Protein AF-A0A2G8RRE8-F1 (afdb_monomer_lite)

pLDDT: mean 79.43, std 11.8, range [41.38, 90.69]

Radius of gyration: 13.75 Å; chains: 1; bounding box: 34×31×34 Å

Foldseek 3Di:
DCVLVVDPDLVVVLVVLLVDQLQCLQVVCQPVDAQVVLLSNLVSLLVQCVVPLQPPSSLVSSLSNLLSQLVRPCSLVRLVVHDPVSLVSSLSSVVSSVVSPDDDDDDPVSVVSSVVSCVSSVHD

Structure (mmCIF, N/CA/C/O backbone):
data_AF-A0A2G8RRE8-F1
#
_entry.id   AF-A0A2G8RRE8-F1
#
loop_
_atom_site.group_PDB
_atom_site.id
_atom_site.type_symbol
_atom_site.label_atom_id
_atom_site.label_alt_id
_atom_site.label_comp_id
_atom_site.label_asym_id
_atom_site.label_entity_id
_atom_site.label_seq_id
_atom_site.pdbx_PDB_ins_code
_atom_site.Cartn_x
_atom_site.Cartn_y
_atom_site.Cartn_z
_atom_site.occupancy
_atom_site.B_iso_or_equiv
_atom_site.auth_seq_id
_atom_site.auth_comp_id
_atom_site.auth_asym_id
_atom_site.auth_atom_id
_atom_site.pdbx_PDB_model_num
ATOM 1 N N . MET A 1 1 ? -12.641 2.216 -12.102 1.00 51.31 1 MET A N 1
ATOM 2 C CA . MET A 1 1 ? -12.882 1.468 -10.850 1.00 51.31 1 MET A CA 1
ATOM 3 C C . MET A 1 1 ? -13.651 2.401 -9.912 1.00 51.31 1 MET A C 1
ATOM 5 O O . MET A 1 1 ? -13.029 3.254 -9.303 1.00 51.31 1 MET A O 1
ATOM 9 N N . ARG A 1 2 ? -14.996 2.355 -9.926 1.00 55.62 2 ARG A N 1
ATOM 10 C CA . ARG A 1 2 ? -15.874 3.363 -9.279 1.00 55.62 2 ARG A CA 1
ATOM 11 C C . ARG A 1 2 ? -15.852 3.319 -7.749 1.00 55.62 2 ARG A C 1
ATOM 13 O O . ARG A 1 2 ? -15.872 4.370 -7.131 1.00 55.62 2 ARG A O 1
ATOM 20 N N . ILE A 1 3 ? -15.688 2.123 -7.184 1.00 60.47 3 ILE A N 1
ATOM 21 C CA . ILE A 1 3 ? -15.748 1.871 -5.737 1.00 60.47 3 ILE A CA 1
ATOM 22 C C . ILE A 1 3 ? -14.772 2.773 -4.956 1.00 60.47 3 ILE A C 1
ATOM 24 O O . ILE A 1 3 ? -15.136 3.301 -3.921 1.00 60.47 3 ILE A O 1
ATOM 28 N N . TRP A 1 4 ? -13.571 3.059 -5.474 1.00 61.66 4 TRP A N 1
ATOM 29 C CA . TRP A 1 4 ? -12.600 3.919 -4.772 1.00 61.66 4 TRP A CA 1
ATOM 30 C C . TRP A 1 4 ? -13.007 5.393 -4.661 1.00 61.66 4 TRP A C 1
ATOM 32 O O . TRP A 1 4 ? -12.584 6.053 -3.717 1.00 61.66 4 TRP A O 1
ATOM 42 N N . ASN A 1 5 ? -13.812 5.904 -5.599 1.00 59.00 5 ASN A N 1
ATOM 43 C CA . ASN A 1 5 ? -14.309 7.284 -5.562 1.00 59.00 5 ASN A CA 1
ATOM 44 C C . ASN A 1 5 ? -15.518 7.441 -4.626 1.00 59.00 5 ASN A C 1
ATOM 46 O O . ASN A 1 5 ? -15.859 8.563 -4.271 1.00 59.00 5 ASN A O 1
ATOM 50 N N . GLU A 1 6 ? -16.167 6.333 -4.257 1.00 64.19 6 GLU A N 1
ATOM 51 C CA . GLU A 1 6 ? -17.344 6.304 -3.380 1.00 64.19 6 GLU A CA 1
ATOM 52 C C . GLU A 1 6 ? -16.960 6.108 -1.902 1.00 64.19 6 GLU A C 1
ATOM 54 O O . GLU A 1 6 ? -17.745 6.425 -1.016 1.00 64.19 6 GLU A O 1
ATOM 59 N N . LEU A 1 7 ? -15.741 5.627 -1.624 1.00 68.25 7 LEU A N 1
ATOM 60 C CA . LEU A 1 7 ? -15.232 5.448 -0.264 1.00 68.25 7 LEU A CA 1
ATOM 61 C C . LEU A 1 7 ? -14.610 6.750 0.242 1.00 68.25 7 LEU A C 1
ATOM 63 O O . LEU A 1 7 ? -13.523 7.152 -0.195 1.00 68.25 7 LEU A O 1
ATOM 67 N N . THR A 1 8 ? -15.303 7.401 1.171 1.00 66.75 8 THR A N 1
ATOM 68 C CA . THR A 1 8 ? -14.937 8.727 1.686 1.00 66.75 8 THR A CA 1
ATOM 69 C C . THR A 1 8 ? -13.887 8.657 2.791 1.00 66.75 8 THR A C 1
ATOM 71 O O . THR A 1 8 ? -13.053 9.556 2.872 1.00 66.75 8 THR A O 1
ATOM 74 N N . THR A 1 9 ? -13.884 7.593 3.604 1.00 76.00 9 THR A N 1
ATOM 75 C CA . THR A 1 9 ? -12.986 7.470 4.764 1.00 76.00 9 THR A CA 1
ATOM 76 C C . THR A 1 9 ? -11.851 6.467 4.545 1.00 76.00 9 THR A C 1
ATOM 78 O O . THR A 1 9 ? -11.983 5.468 3.834 1.00 76.00 9 THR A O 1
ATOM 81 N N . GLU A 1 10 ? -10.705 6.713 5.179 1.00 74.94 10 GLU A N 1
ATOM 82 C CA . GLU A 1 10 ? -9.532 5.834 5.136 1.00 74.94 10 GLU A CA 1
ATOM 83 C C . GLU A 1 10 ? -9.818 4.453 5.749 1.00 74.94 10 GLU A C 1
ATOM 85 O O . GLU A 1 10 ? -9.283 3.450 5.276 1.00 74.94 10 GLU A O 1
ATOM 90 N N . GLY A 1 11 ? -10.695 4.388 6.758 1.00 75.88 11 GLY A N 1
ATOM 91 C CA . GLY A 1 11 ? -11.120 3.141 7.398 1.00 75.88 11 GLY A CA 1
ATOM 92 C C . GLY A 1 11 ? -11.900 2.227 6.453 1.00 75.88 11 GLY A C 1
ATOM 93 O O . GLY A 1 11 ? -11.551 1.058 6.305 1.00 75.88 11 GLY A O 1
ATOM 94 N N . GLU A 1 12 ? -12.883 2.766 5.729 1.00 79.88 12 GLU A N 1
ATOM 95 C CA . GLU A 1 12 ? -13.654 1.983 4.754 1.00 79.88 12 GLU A CA 1
ATOM 96 C C . GLU A 1 12 ? -12.777 1.503 3.588 1.00 79.88 12 GLU A C 1
ATOM 98 O O . GLU A 1 12 ? -12.911 0.372 3.113 1.00 79.88 12 GLU A O 1
ATOM 103 N N . ARG A 1 13 ? -11.821 2.336 3.147 1.00 82.00 13 ARG A N 1
ATOM 104 C CA . ARG A 1 13 ? -10.821 1.934 2.143 1.00 82.00 13 ARG A CA 1
ATOM 105 C C . ARG A 1 13 ? -9.965 0.781 2.649 1.00 82.00 13 ARG A C 1
ATOM 107 O O . ARG A 1 13 ? -9.716 -0.156 1.891 1.00 82.00 13 ARG A O 1
ATOM 114 N N . TRP A 1 14 ? -9.542 0.819 3.911 1.00 84.00 14 TRP A N 1
ATOM 115 C CA . TRP A 1 14 ? -8.819 -0.285 4.537 1.00 84.00 14 TRP A CA 1
ATOM 116 C C . TRP A 1 14 ? -9.659 -1.569 4.605 1.00 84.00 14 TRP A C 1
ATOM 118 O O . TRP A 1 14 ? -9.154 -2.637 4.256 1.00 84.00 14 TRP A O 1
ATOM 128 N N . ASP A 1 15 ? -10.939 -1.484 4.973 1.00 84.19 15 ASP A N 1
ATOM 129 C CA . ASP A 1 15 ? -11.838 -2.644 5.025 1.00 84.19 15 ASP A CA 1
ATOM 130 C C . ASP A 1 15 ? -12.020 -3.323 3.665 1.00 84.19 15 ASP A C 1
ATOM 132 O O . ASP A 1 15 ? -12.093 -4.551 3.586 1.00 84.19 15 ASP A O 1
ATOM 136 N N . VAL A 1 16 ? -12.045 -2.554 2.577 1.00 83.94 16 VAL A N 1
ATOM 137 C CA . VAL A 1 16 ? -12.061 -3.115 1.219 1.00 83.94 16 VAL A CA 1
ATOM 138 C C . VAL A 1 16 ? -10.693 -3.683 0.839 1.00 83.94 16 VAL A C 1
ATOM 140 O O . VAL A 1 16 ? -10.622 -4.771 0.266 1.00 83.94 16 VAL A O 1
ATOM 143 N N . LEU A 1 17 ? -9.598 -2.991 1.174 1.00 83.75 17 LEU A N 1
ATOM 144 C CA . LEU A 1 17 ? -8.239 -3.457 0.884 1.00 83.75 17 LEU A CA 1
ATOM 145 C C . LEU A 1 17 ? -7.955 -4.804 1.554 1.00 83.75 17 LEU A C 1
ATOM 147 O O . LEU A 1 17 ? -7.536 -5.733 0.873 1.00 83.75 17 LEU A O 1
ATOM 151 N N . ARG A 1 18 ? -8.246 -4.971 2.847 1.00 85.38 18 ARG A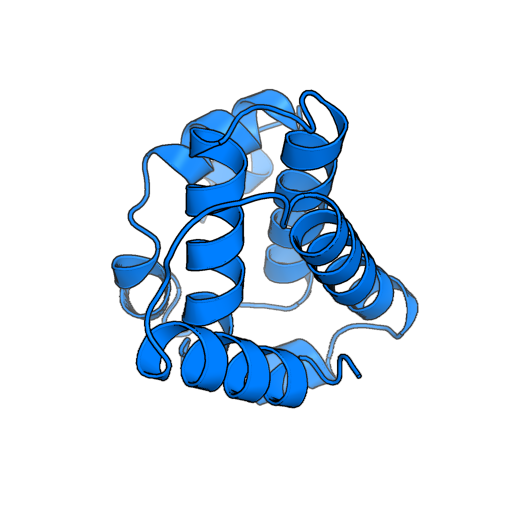 N 1
ATOM 152 C CA . ARG A 1 18 ? -7.945 -6.225 3.562 1.00 85.38 18 ARG A CA 1
ATOM 153 C C . ARG A 1 18 ? -8.691 -7.451 3.019 1.00 85.38 18 ARG A C 1
ATOM 155 O O . ARG A 1 18 ? -8.253 -8.573 3.244 1.00 85.38 18 ARG A O 1
ATOM 162 N N . GLN A 1 19 ? -9.790 -7.254 2.287 1.00 85.69 19 GLN A N 1
ATOM 163 C CA . GLN A 1 19 ? -10.539 -8.337 1.639 1.00 85.69 19 GLN A CA 1
ATOM 164 C C . GLN A 1 19 ? -9.901 -8.816 0.327 1.00 85.69 19 GLN A C 1
ATOM 166 O O . GLN A 1 19 ? -10.233 -9.897 -0.163 1.00 85.69 19 GLN A O 1
ATOM 171 N N . ILE A 1 20 ? -8.997 -8.034 -0.268 1.00 84.88 20 ILE A N 1
ATOM 172 C CA . ILE A 1 20 ? -8.340 -8.372 -1.530 1.00 84.88 20 ILE A CA 1
ATOM 173 C C . ILE A 1 20 ? -6.986 -9.026 -1.213 1.00 84.88 20 ILE A C 1
ATOM 175 O O . ILE A 1 20 ? -6.093 -8.383 -0.666 1.00 84.88 20 ILE A O 1
ATOM 179 N N . PRO A 1 21 ? -6.763 -10.296 -1.598 1.00 84.00 21 PRO A N 1
ATOM 180 C CA . PRO A 1 21 ? -5.459 -10.919 -1.420 1.00 84.00 21 PRO A CA 1
ATOM 181 C C . PRO A 1 21 ? -4.377 -10.146 -2.183 1.00 84.00 21 PRO A C 1
ATOM 183 O O . PRO A 1 21 ? -4.512 -9.919 -3.389 1.00 84.00 21 PRO A O 1
ATOM 186 N N . ALA A 1 22 ? -3.267 -9.812 -1.519 1.00 82.88 22 ALA A N 1
ATOM 187 C CA . ALA A 1 22 ? -2.174 -9.043 -2.125 1.00 82.88 22 ALA A CA 1
ATOM 188 C C . ALA A 1 22 ? -1.593 -9.706 -3.394 1.00 82.88 22 ALA A C 1
ATOM 190 O O . ALA A 1 22 ? -1.141 -9.037 -4.322 1.00 82.88 22 ALA A O 1
ATOM 191 N N . THR A 1 23 ? -1.664 -11.036 -3.484 1.00 82.44 23 THR A N 1
ATOM 192 C CA . THR A 1 23 ? -1.252 -11.816 -4.663 1.00 82.44 23 THR A CA 1
ATOM 193 C C . THR A 1 23 ? -2.122 -11.567 -5.895 1.00 82.44 23 THR A C 1
ATOM 195 O O . THR A 1 23 ? -1.676 -11.799 -7.017 1.00 82.44 23 THR A O 1
ATOM 198 N N . ARG A 1 24 ? -3.353 -11.071 -5.715 1.00 83.44 24 ARG A N 1
ATOM 199 C CA . ARG A 1 24 ? -4.271 -10.735 -6.810 1.00 83.44 24 ARG A CA 1
ATOM 200 C C . ARG A 1 24 ? -4.071 -9.320 -7.341 1.00 83.44 24 ARG A C 1
ATOM 202 O O . ARG A 1 24 ? -4.597 -9.029 -8.410 1.00 83.44 24 ARG A O 1
ATOM 209 N N . LEU A 1 25 ? -3.296 -8.459 -6.674 1.00 80.50 25 LEU A N 1
ATOM 210 C CA . LEU A 1 25 ? -3.111 -7.058 -7.084 1.00 80.50 25 LEU A CA 1
ATOM 211 C C . LEU A 1 25 ? -2.590 -6.905 -8.525 1.00 80.50 25 LEU A C 1
ATOM 213 O O . LEU A 1 25 ? -3.179 -6.111 -9.263 1.00 80.50 25 LEU A O 1
ATOM 217 N N . PRO A 1 26 ? -1.590 -7.683 -8.997 1.00 80.75 26 PRO A N 1
ATOM 218 C CA . PRO A 1 26 ? -1.138 -7.601 -10.390 1.00 80.75 26 PRO A CA 1
ATOM 219 C C . PRO A 1 26 ? -2.249 -7.907 -11.399 1.00 80.75 26 PRO A C 1
ATOM 221 O O . PRO A 1 26 ? -2.390 -7.217 -12.409 1.00 80.75 26 PRO A O 1
ATOM 224 N N . ALA A 1 27 ? -3.076 -8.912 -11.100 1.00 81.88 27 ALA A N 1
ATOM 225 C CA . ALA A 1 27 ? -4.189 -9.327 -11.947 1.00 81.88 27 ALA A CA 1
ATOM 226 C C . ALA A 1 27 ? -5.422 -8.418 -11.819 1.00 81.88 27 ALA A C 1
ATOM 228 O O . ALA A 1 27 ? -6.235 -8.368 -12.738 1.00 81.88 27 ALA A O 1
ATOM 229 N N . LEU A 1 28 ? -5.572 -7.717 -10.698 1.00 80.19 28 LEU A N 1
ATOM 230 C CA . LEU A 1 28 ? -6.694 -6.826 -10.430 1.00 80.19 28 LEU A CA 1
ATOM 231 C C . LEU A 1 28 ? -6.474 -5.453 -11.066 1.00 80.19 28 LEU A C 1
ATOM 233 O O . LEU A 1 28 ? -7.375 -4.927 -11.712 1.00 80.19 28 LEU A O 1
ATOM 237 N N . PHE A 1 29 ? -5.268 -4.896 -10.937 1.00 79.00 29 PHE A N 1
ATOM 238 C CA . PHE A 1 29 ? -4.968 -3.590 -11.507 1.00 79.00 29 PHE A CA 1
ATOM 239 C C . PHE A 1 29 ? -4.542 -3.653 -12.970 1.00 79.00 29 PHE A C 1
ATOM 241 O O . PHE A 1 29 ? -4.906 -2.743 -13.705 1.00 79.00 29 PHE A O 1
ATOM 248 N N . LYS A 1 30 ? -3.821 -4.693 -13.419 1.00 76.31 30 LYS A N 1
ATOM 249 C CA . LYS A 1 30 ? -3.321 -4.848 -14.804 1.00 76.31 30 LYS A CA 1
ATOM 250 C C . LYS A 1 30 ? -2.845 -3.516 -15.413 1.00 76.31 30 LYS A C 1
ATOM 252 O O . LYS A 1 30 ? -1.779 -3.031 -15.065 1.00 76.31 30 LYS A O 1
ATOM 257 N N . THR A 1 31 ? -3.637 -2.924 -16.309 1.00 72.44 31 THR A N 1
ATOM 258 C CA . THR A 1 31 ? -3.363 -1.658 -17.012 1.00 72.44 31 THR A CA 1
ATOM 259 C C . THR A 1 31 ? -4.096 -0.445 -16.432 1.00 72.44 31 THR A C 1
ATOM 261 O O . THR A 1 31 ? -3.888 0.669 -16.900 1.00 72.44 31 THR A O 1
ATOM 264 N N . SER A 1 32 ? -4.957 -0.650 -15.436 1.00 77.56 32 SER A N 1
ATOM 265 C CA . SER A 1 32 ? -5.740 0.381 -14.745 1.00 77.56 32 SER A CA 1
ATOM 266 C C . SER A 1 32 ? -5.010 1.024 -13.565 1.00 77.56 32 SER A C 1
ATOM 268 O O . SER A 1 32 ? -5.550 1.962 -12.977 1.00 77.56 32 SER A O 1
ATOM 270 N N . LEU A 1 33 ? -3.808 0.549 -13.203 1.00 81.81 33 LEU A N 1
ATOM 271 C CA . LEU A 1 33 ? -2.993 1.226 -12.196 1.00 81.81 33 LEU A CA 1
ATOM 272 C C . LEU A 1 33 ? -2.539 2.587 -12.735 1.00 81.81 33 LEU A C 1
ATOM 274 O O . LEU A 1 33 ? -1.952 2.676 -13.812 1.00 81.81 33 LEU A O 1
ATOM 278 N N . ASN A 1 34 ? -2.792 3.638 -11.964 1.00 84.94 34 ASN A N 1
ATOM 279 C CA . ASN A 1 34 ? -2.319 4.992 -12.228 1.00 84.94 34 ASN A CA 1
ATOM 280 C C . ASN A 1 34 ? -1.773 5.613 -10.934 1.00 84.94 34 ASN A C 1
ATOM 282 O O . ASN A 1 34 ? -1.973 5.060 -9.849 1.00 84.94 34 ASN A O 1
ATOM 286 N N .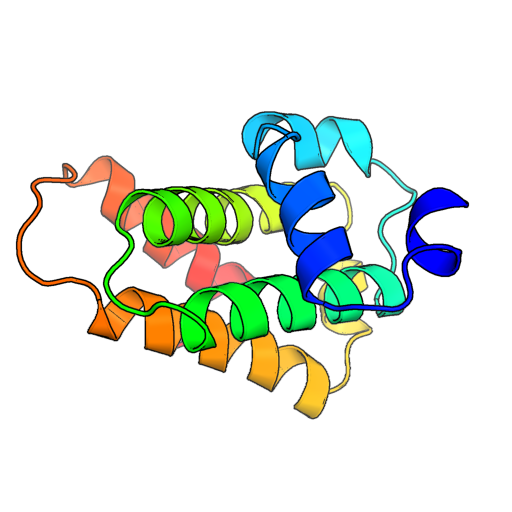 ALA A 1 35 ? -1.067 6.739 -11.061 1.00 85.25 35 ALA A N 1
ATOM 287 C CA . ALA A 1 35 ? -0.360 7.356 -9.940 1.00 85.25 35 ALA A CA 1
ATOM 288 C C . ALA A 1 35 ? -1.323 7.767 -8.818 1.00 85.25 35 ALA A C 1
ATOM 290 O O . ALA A 1 35 ? -1.106 7.400 -7.668 1.00 85.25 35 ALA A O 1
ATOM 291 N N . SER A 1 36 ? -2.440 8.420 -9.152 1.00 85.19 36 SER A N 1
ATOM 292 C CA . SER A 1 36 ? -3.434 8.869 -8.168 1.00 85.19 36 SER A CA 1
ATOM 293 C C . SER A 1 36 ? -4.024 7.714 -7.355 1.00 85.19 36 SER A C 1
ATOM 295 O O . SER A 1 36 ? -4.167 7.817 -6.140 1.00 85.19 36 SER A O 1
ATOM 297 N N . LEU A 1 37 ? -4.327 6.586 -8.000 1.00 83.62 37 LEU A N 1
ATOM 298 C CA . LEU A 1 37 ? -4.829 5.397 -7.314 1.00 83.62 37 LEU A CA 1
ATOM 299 C C . LEU A 1 37 ? -3.767 4.785 -6.397 1.00 83.62 37 LEU A C 1
ATOM 301 O O . LEU A 1 37 ? -4.084 4.378 -5.282 1.00 83.62 37 LEU A O 1
ATOM 305 N N . LEU A 1 38 ? -2.509 4.746 -6.843 1.00 86.12 38 LEU A N 1
ATOM 306 C CA . LEU A 1 38 ? -1.404 4.239 -6.034 1.00 86.12 38 LEU A CA 1
ATOM 307 C C . LEU A 1 38 ? -1.197 5.084 -4.768 1.00 86.12 38 LEU A C 1
ATOM 309 O O . LEU A 1 38 ? -1.017 4.527 -3.690 1.00 86.12 38 LEU A O 1
ATOM 313 N N . VAL A 1 39 ? -1.316 6.407 -4.881 1.00 87.69 39 VAL A N 1
ATOM 314 C CA . VAL A 1 39 ? -1.248 7.350 -3.751 1.00 87.69 39 VAL A CA 1
ATOM 315 C C . VAL A 1 39 ? -2.366 7.105 -2.745 1.00 87.69 39 VAL A C 1
ATOM 317 O O . VAL A 1 39 ? -2.104 6.969 -1.553 1.00 87.69 39 VAL A O 1
ATOM 320 N N . VAL A 1 40 ? -3.609 6.972 -3.215 1.00 86.81 40 VAL A N 1
ATOM 321 C CA . VAL A 1 40 ? -4.759 6.691 -2.340 1.00 86.81 40 VAL A CA 1
ATOM 322 C C . VAL A 1 40 ? -4.582 5.365 -1.596 1.00 86.81 40 VAL A C 1
ATOM 324 O O . VAL A 1 40 ? -4.895 5.280 -0.406 1.00 86.81 40 VAL A O 1
ATOM 327 N N . ILE A 1 41 ? -4.043 4.340 -2.266 1.00 87.88 41 ILE A N 1
ATOM 328 C CA . ILE A 1 41 ? -3.725 3.057 -1.630 1.00 87.88 41 ILE A CA 1
ATOM 329 C C . ILE A 1 41 ? -2.668 3.264 -0.543 1.00 87.88 41 ILE A C 1
ATOM 331 O O . ILE A 1 41 ? -2.906 2.873 0.595 1.00 87.88 41 ILE A O 1
ATOM 335 N N . LEU A 1 42 ? -1.543 3.914 -0.850 1.00 89.75 42 LEU A N 1
ATOM 336 C CA . LEU A 1 42 ? -0.459 4.154 0.111 1.00 89.75 42 LEU A CA 1
ATOM 337 C C . LEU A 1 42 ? -0.925 4.934 1.344 1.00 89.75 42 LEU A C 1
ATOM 339 O O . LEU A 1 42 ? -0.621 4.531 2.465 1.00 89.75 42 LEU A O 1
ATOM 343 N N . HIS A 1 43 ? -1.718 5.991 1.155 1.00 88.75 43 HIS A N 1
ATOM 344 C CA . HIS A 1 43 ? -2.319 6.739 2.260 1.00 88.75 43 HIS A CA 1
ATOM 345 C C . HIS A 1 43 ? -3.197 5.842 3.138 1.00 88.75 43 HIS A C 1
ATOM 347 O O . HIS A 1 43 ? -3.107 5.901 4.361 1.00 88.75 43 HIS A O 1
ATOM 353 N N . SER A 1 44 ? -4.009 4.977 2.523 1.00 89.06 44 SER A N 1
ATOM 354 C CA . SER A 1 44 ? -4.891 4.058 3.253 1.00 89.06 44 SER A CA 1
ATOM 355 C C . SER A 1 44 ? -4.090 3.017 4.044 1.00 89.06 44 SER A C 1
ATOM 357 O O . SER A 1 44 ? -4.412 2.738 5.196 1.00 89.06 44 SER A O 1
ATOM 359 N N . LEU A 1 45 ? -3.010 2.477 3.464 1.00 90.19 45 LEU A N 1
ATOM 360 C CA . LEU A 1 45 ? -2.104 1.544 4.148 1.00 90.19 45 LEU A CA 1
ATOM 361 C C . LEU A 1 45 ? -1.397 2.214 5.333 1.00 90.19 45 LEU A C 1
ATOM 363 O O . LEU A 1 45 ? -1.314 1.634 6.415 1.00 90.19 45 LEU A O 1
ATOM 367 N N . ARG A 1 46 ? -0.915 3.446 5.147 1.00 90.00 46 ARG A N 1
ATOM 368 C CA . ARG A 1 46 ? -0.279 4.235 6.204 1.00 90.00 46 ARG A CA 1
ATOM 369 C C . ARG A 1 46 ? -1.246 4.524 7.348 1.00 90.00 46 ARG A C 1
ATOM 371 O O . ARG A 1 46 ? -0.915 4.241 8.495 1.00 90.00 46 ARG A O 1
ATOM 378 N N . ALA A 1 47 ? -2.436 5.034 7.037 1.00 89.31 47 ALA A N 1
ATOM 379 C CA . ALA A 1 47 ? -3.466 5.323 8.029 1.00 89.31 47 ALA A CA 1
ATOM 380 C C . ALA A 1 47 ? -3.869 4.057 8.803 1.00 89.31 47 ALA A C 1
ATOM 382 O O . ALA A 1 47 ? -4.010 4.098 10.023 1.00 89.31 47 ALA A O 1
ATOM 383 N N . ALA A 1 48 ? -3.977 2.911 8.121 1.00 88.44 48 ALA A N 1
ATOM 384 C CA . ALA A 1 48 ? -4.282 1.635 8.762 1.00 88.44 48 ALA A CA 1
ATOM 385 C C . ALA A 1 48 ? -3.202 1.186 9.760 1.00 88.44 48 ALA A C 1
ATOM 387 O O . ALA A 1 48 ? -3.555 0.673 10.823 1.00 88.44 48 ALA A O 1
ATOM 388 N N . LEU A 1 49 ? -1.917 1.391 9.436 1.00 88.31 49 LEU A N 1
ATOM 389 C CA . LEU A 1 49 ? -0.797 1.125 10.348 1.00 88.31 49 LEU A CA 1
ATOM 390 C C . LEU A 1 49 ? -0.736 2.126 11.504 1.00 88.31 49 LEU A C 1
ATOM 392 O O . LEU A 1 49 ? -0.384 1.755 12.618 1.00 88.31 49 LEU A O 1
ATOM 396 N N . GLU A 1 50 ? -1.036 3.401 11.260 1.00 88.25 50 GLU A N 1
ATOM 397 C CA . GLU A 1 50 ? -1.041 4.429 12.303 1.00 88.25 50 GLU A CA 1
ATOM 398 C C . GLU A 1 50 ? -2.202 4.247 13.292 1.00 88.25 50 GLU A C 1
ATOM 400 O O . GLU A 1 50 ? -2.014 4.524 14.476 1.00 88.25 50 GLU A O 1
ATOM 405 N N . ALA A 1 51 ? -3.349 3.735 12.832 1.00 87.06 51 ALA A N 1
ATOM 406 C CA . ALA A 1 51 ? -4.521 3.462 13.662 1.00 87.06 51 ALA A CA 1
ATOM 407 C C . ALA A 1 51 ? -4.272 2.359 14.705 1.00 87.06 51 ALA A C 1
ATOM 409 O O . ALA A 1 51 ? -4.700 2.495 15.848 1.00 87.06 51 ALA A O 1
ATOM 410 N N . ASP A 1 52 ? -3.562 1.289 14.331 1.00 84.75 52 ASP A N 1
ATOM 411 C CA . ASP A 1 52 ? -3.104 0.262 15.270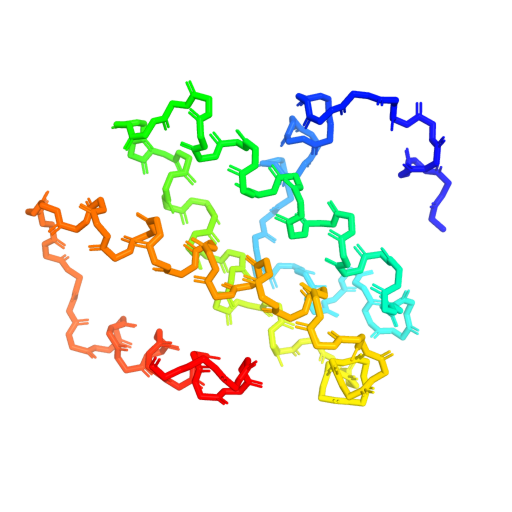 1.00 84.75 52 ASP A CA 1
ATOM 412 C C . ASP A 1 52 ? -1.746 -0.311 14.842 1.00 84.75 52 ASP A C 1
ATOM 414 O O . ASP A 1 52 ? -1.638 -1.161 13.956 1.00 84.75 52 ASP A O 1
ATOM 418 N N . ARG A 1 53 ? -0.688 0.155 15.514 1.00 78.81 53 ARG A N 1
ATOM 419 C CA . ARG A 1 53 ? 0.705 -0.218 15.219 1.00 78.81 53 ARG A CA 1
ATOM 420 C C . ARG A 1 53 ? 1.108 -1.597 15.742 1.00 78.81 53 ARG A C 1
ATOM 422 O O . ARG A 1 53 ? 2.217 -2.043 15.440 1.00 78.81 53 ARG A O 1
ATOM 429 N N . LYS A 1 54 ? 0.279 -2.234 16.574 1.00 82.88 54 LYS A N 1
ATOM 430 C CA . LYS A 1 54 ? 0.577 -3.530 17.207 1.00 82.88 54 LYS A CA 1
ATOM 431 C C . LYS A 1 54 ? -0.212 -4.681 16.591 1.00 82.88 54 LYS A C 1
ATOM 433 O O . LYS A 1 54 ? 0.130 -5.837 16.839 1.00 82.88 54 LYS A O 1
ATOM 438 N N . ASP A 1 55 ? -1.222 -4.379 15.783 1.00 86.06 55 ASP A N 1
ATOM 439 C CA . ASP A 1 55 ? -2.007 -5.364 15.050 1.00 86.06 55 ASP A CA 1
ATOM 440 C C . ASP A 1 55 ? -1.138 -6.108 14.017 1.00 86.06 55 ASP A C 1
ATOM 442 O O . ASP A 1 55 ? -0.816 -5.614 12.930 1.00 86.06 55 ASP A O 1
ATOM 446 N N . ARG A 1 56 ? -0.743 -7.334 14.380 1.00 83.75 56 ARG A N 1
ATOM 447 C CA . ARG A 1 56 ? 0.105 -8.204 13.553 1.00 83.75 56 ARG A CA 1
ATOM 448 C C . ARG A 1 56 ? -0.567 -8.597 12.239 1.00 83.75 56 ARG A C 1
ATOM 450 O O . ARG A 1 56 ? 0.136 -8.783 11.245 1.00 83.75 56 ARG A O 1
ATOM 457 N N . GLU A 1 57 ? -1.893 -8.714 12.214 1.00 85.62 57 GLU A N 1
ATOM 458 C CA . GLU A 1 57 ? -2.635 -9.057 11.001 1.00 85.62 57 GLU A CA 1
ATOM 459 C C . GLU A 1 57 ? -2.575 -7.891 10.012 1.00 85.62 57 GLU A C 1
ATOM 461 O O . GLU A 1 57 ? -2.167 -8.078 8.863 1.00 85.62 57 GLU A O 1
ATOM 466 N N . ARG A 1 58 ? -2.857 -6.664 10.474 1.00 87.19 58 ARG A N 1
ATOM 467 C CA . ARG A 1 58 ? -2.706 -5.446 9.656 1.00 87.19 58 ARG A CA 1
ATOM 468 C C . ARG A 1 58 ? -1.298 -5.309 9.106 1.00 87.19 58 ARG A C 1
ATOM 470 O O . ARG A 1 58 ? -1.138 -5.099 7.905 1.00 87.19 58 ARG A O 1
ATOM 477 N N . ILE A 1 59 ? -0.283 -5.468 9.955 1.00 88.69 59 ILE A N 1
ATOM 478 C CA . ILE A 1 59 ? 1.125 -5.404 9.543 1.00 88.69 59 ILE A CA 1
ATOM 479 C C . ILE A 1 59 ? 1.412 -6.426 8.440 1.00 88.69 59 ILE A C 1
ATOM 481 O O . ILE A 1 59 ? 2.024 -6.074 7.432 1.00 88.69 59 ILE A O 1
ATOM 485 N N . SER A 1 60 ? 0.953 -7.671 8.603 1.00 87.38 60 SER A N 1
ATOM 486 C CA . SER A 1 60 ? 1.153 -8.737 7.616 1.00 87.38 60 SER A CA 1
ATOM 487 C C . SER A 1 60 ? 0.492 -8.408 6.273 1.00 87.38 60 SER A C 1
ATOM 489 O O . SER A 1 60 ? 1.130 -8.519 5.223 1.00 87.38 60 SER A O 1
ATOM 491 N N . ILE A 1 61 ? -0.751 -7.917 6.291 1.00 88.94 61 ILE A N 1
ATOM 492 C CA . ILE A 1 61 ? -1.477 -7.521 5.078 1.00 88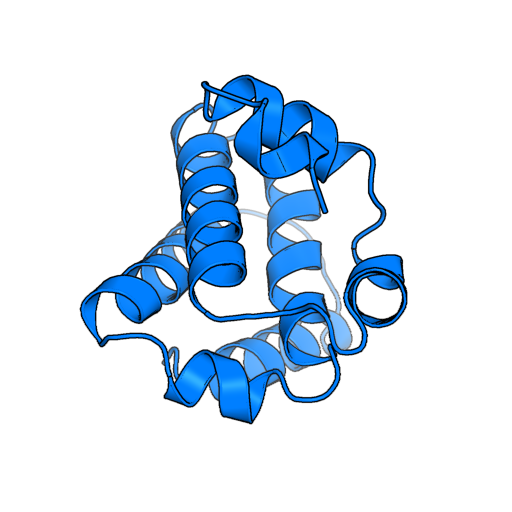.94 61 ILE A CA 1
ATOM 493 C C . ILE A 1 61 ? -0.771 -6.348 4.390 1.00 88.94 61 ILE A C 1
ATOM 495 O O . ILE A 1 61 ? -0.474 -6.432 3.198 1.00 88.94 61 ILE A O 1
ATOM 499 N N . VAL A 1 62 ? -0.448 -5.276 5.120 1.00 90.19 62 VAL A N 1
ATOM 500 C CA . VAL A 1 62 ? 0.216 -4.091 4.551 1.00 90.19 62 VAL A CA 1
ATOM 501 C C . VAL A 1 62 ? 1.578 -4.460 3.961 1.00 90.19 62 VAL A C 1
ATOM 503 O O . VAL A 1 62 ? 1.898 -4.063 2.841 1.00 90.19 62 VAL A O 1
ATOM 506 N N . ARG A 1 63 ? 2.353 -5.296 4.656 1.00 89.56 63 ARG A N 1
ATOM 507 C CA . ARG A 1 63 ? 3.619 -5.849 4.160 1.00 89.56 63 ARG A CA 1
ATOM 508 C C . ARG A 1 63 ? 3.424 -6.617 2.854 1.00 89.56 63 ARG A C 1
ATOM 510 O O . ARG A 1 63 ? 4.114 -6.347 1.870 1.00 89.56 63 ARG A O 1
ATOM 517 N N . ALA A 1 64 ? 2.453 -7.527 2.803 1.00 88.44 64 ALA A N 1
ATOM 518 C CA . ALA A 1 64 ? 2.155 -8.291 1.596 1.00 88.44 64 ALA A CA 1
ATOM 519 C C . ALA A 1 64 ? 1.758 -7.379 0.422 1.00 88.44 64 ALA A C 1
ATOM 521 O O . ALA A 1 64 ? 2.169 -7.627 -0.716 1.00 88.44 64 ALA A O 1
ATOM 522 N N . TYR A 1 65 ? 1.009 -6.308 0.688 1.00 89.75 65 TYR A N 1
ATOM 523 C CA . TYR A 1 65 ? 0.665 -5.281 -0.296 1.00 89.75 65 TYR A CA 1
ATOM 524 C C . TYR A 1 65 ? 1.903 -4.580 -0.848 1.00 89.75 65 TYR A C 1
ATOM 526 O O . TYR A 1 65 ? 2.095 -4.550 -2.066 1.00 89.75 65 TYR A O 1
ATOM 534 N N . MET A 1 66 ? 2.767 -4.075 0.033 1.00 90.06 66 MET A N 1
ATOM 535 C CA . MET A 1 66 ? 3.977 -3.353 -0.359 1.00 90.06 66 MET A CA 1
ATOM 536 C C . MET A 1 66 ? 4.929 -4.221 -1.194 1.00 90.06 66 MET A C 1
ATOM 538 O O . MET A 1 66 ? 5.538 -3.698 -2.124 1.00 90.06 66 MET A O 1
ATOM 542 N N . VAL A 1 67 ? 4.987 -5.536 -0.937 1.00 89.50 67 VAL A N 1
ATOM 543 C CA . VAL A 1 67 ? 5.791 -6.509 -1.707 1.00 89.50 67 VAL A CA 1
ATOM 544 C C . VAL A 1 67 ? 5.183 -6.861 -3.072 1.00 89.50 67 VAL A C 1
ATOM 546 O O . VAL A 1 67 ? 5.912 -7.139 -4.027 1.00 89.50 67 VAL A O 1
ATOM 549 N N . ASN A 1 68 ? 3.852 -6.899 -3.194 1.00 87.94 68 ASN A N 1
ATOM 550 C CA . ASN A 1 68 ? 3.189 -7.346 -4.427 1.00 87.94 68 ASN A CA 1
ATOM 551 C C . ASN A 1 68 ? 2.791 -6.206 -5.373 1.00 87.94 68 ASN A C 1
ATOM 553 O O . ASN A 1 68 ? 2.686 -6.447 -6.575 1.00 87.94 68 ASN A O 1
ATOM 557 N N . LEU A 1 69 ? 2.617 -4.976 -4.882 1.00 87.50 69 LEU A N 1
ATOM 558 C CA . LEU A 1 69 ? 2.320 -3.806 -5.718 1.00 87.50 69 LEU A CA 1
ATOM 559 C C . LEU A 1 69 ? 3.372 -3.569 -6.820 1.00 87.50 69 LEU A C 1
ATOM 561 O O . LEU A 1 69 ? 2.968 -3.387 -7.970 1.00 87.50 69 LEU A O 1
ATOM 565 N N . PRO A 1 70 ? 4.690 -3.684 -6.557 1.00 88.81 70 PRO A N 1
ATOM 566 C CA . PRO A 1 70 ? 5.714 -3.555 -7.595 1.00 88.81 70 PRO A CA 1
ATOM 567 C C . PRO A 1 70 ? 5.646 -4.579 -8.726 1.00 88.81 70 PRO A C 1
ATOM 569 O O . PRO A 1 70 ? 6.231 -4.377 -9.786 1.00 88.81 70 PRO A O 1
ATOM 572 N N . ARG A 1 71 ? 4.930 -5.688 -8.515 1.00 86.75 71 ARG A N 1
ATOM 573 C CA . ARG A 1 71 ? 4.747 -6.745 -9.519 1.00 86.75 71 ARG A CA 1
ATOM 574 C C . ARG A 1 71 ? 3.632 -6.425 -10.511 1.00 86.75 71 ARG A C 1
ATOM 576 O O . ARG A 1 71 ? 3.442 -7.172 -11.468 1.00 86.75 71 ARG A O 1
ATOM 583 N N . VAL A 1 72 ? 2.863 -5.360 -10.279 1.00 86.00 72 VAL A N 1
ATOM 584 C CA . VAL A 1 72 ? 1.829 -4.915 -11.214 1.00 86.00 72 VAL A CA 1
ATOM 585 C C . VAL A 1 72 ? 2.513 -4.450 -12.509 1.00 86.00 72 VAL A C 1
ATOM 587 O O . VAL A 1 72 ? 3.473 -3.676 -12.455 1.00 86.00 72 VAL A O 1
ATOM 590 N N . PRO A 1 73 ? 2.045 -4.884 -13.692 1.00 84.00 73 PRO A N 1
ATOM 591 C CA . PRO A 1 73 ? 2.573 -4.385 -14.954 1.00 84.00 73 PRO A CA 1
ATOM 592 C C . PRO A 1 73 ? 2.560 -2.854 -14.999 1.00 84.00 73 PRO A C 1
ATOM 594 O O . PRO A 1 73 ? 1.584 -2.223 -14.604 1.00 84.00 73 PRO A O 1
ATOM 597 N N . ARG A 1 74 ? 3.639 -2.254 -15.515 1.00 83.38 74 ARG A N 1
ATOM 598 C CA . ARG A 1 74 ? 3.827 -0.791 -15.596 1.00 83.38 74 ARG A CA 1
ATOM 599 C C . ARG A 1 74 ? 3.967 -0.079 -14.247 1.00 83.38 74 ARG A C 1
ATOM 601 O O . ARG A 1 74 ? 3.991 1.150 -14.242 1.00 83.38 74 ARG A O 1
ATOM 608 N N . PHE A 1 75 ? 4.127 -0.802 -13.135 1.00 87.25 75 PHE A N 1
ATOM 609 C CA . PHE A 1 75 ? 4.355 -0.193 -11.824 1.00 87.25 75 PHE A CA 1
ATOM 610 C C . PHE A 1 75 ? 5.491 0.832 -11.854 1.00 87.25 75 PHE A C 1
ATOM 612 O O . PHE A 1 75 ? 5.285 1.957 -11.425 1.00 87.25 75 PHE A O 1
ATOM 619 N N . THR A 1 76 ? 6.646 0.493 -12.437 1.00 85.12 76 THR A N 1
ATOM 620 C CA . THR A 1 76 ? 7.789 1.414 -12.546 1.00 85.12 76 THR A CA 1
ATOM 621 C C . THR A 1 76 ? 7.433 2.696 -13.298 1.00 85.12 76 THR A C 1
ATOM 623 O O . THR A 1 76 ? 7.821 3.784 -12.899 1.00 85.12 76 THR A O 1
ATOM 626 N N . THR A 1 77 ? 6.656 2.603 -14.378 1.00 86.44 77 THR A N 1
ATOM 627 C CA . THR A 1 77 ? 6.205 3.791 -15.114 1.00 86.44 77 THR A CA 1
ATOM 628 C C . THR A 1 77 ? 5.256 4.639 -14.270 1.00 86.44 77 THR A C 1
ATOM 630 O O . THR A 1 77 ? 5.359 5.860 -14.276 1.00 86.44 77 THR A O 1
ATOM 633 N N . VAL A 1 78 ? 4.349 4.002 -13.526 1.00 86.19 78 VAL A N 1
ATOM 634 C CA . VAL A 1 78 ? 3.399 4.689 -12.642 1.00 86.19 78 VAL A CA 1
ATOM 635 C C . VAL A 1 78 ? 4.112 5.339 -11.456 1.00 86.19 78 VAL A C 1
ATOM 637 O O . VAL A 1 78 ? 3.827 6.490 -11.140 1.00 86.19 78 VAL A O 1
ATOM 640 N N . SER A 1 79 ? 5.064 4.647 -10.828 1.00 84.50 79 SER A N 1
ATOM 641 C CA . SER A 1 79 ? 5.846 5.192 -9.718 1.00 84.50 79 SER A CA 1
ATOM 642 C C . SER A 1 79 ? 6.698 6.374 -10.174 1.00 84.50 79 SER A C 1
ATOM 644 O O . SER A 1 79 ? 6.807 7.360 -9.445 1.00 84.50 79 SER A O 1
ATOM 646 N N . LEU A 1 80 ? 7.215 6.343 -11.410 1.00 85.00 80 LEU A N 1
ATOM 647 C CA . LEU A 1 80 ? 7.911 7.475 -12.026 1.00 85.00 80 LEU A CA 1
ATOM 648 C C . LEU A 1 80 ? 7.026 8.722 -12.175 1.00 85.00 80 LEU A C 1
ATOM 650 O O . LEU A 1 80 ? 7.537 9.831 -12.049 1.00 85.00 80 LEU A O 1
ATOM 654 N N . MET A 1 81 ? 5.717 8.548 -12.378 1.00 86.44 81 MET A N 1
ATOM 655 C CA . MET A 1 81 ? 4.743 9.643 -12.483 1.00 86.44 81 MET A CA 1
ATOM 656 C C . MET A 1 81 ? 4.325 10.226 -11.127 1.00 86.44 81 MET A C 1
ATOM 658 O O . MET A 1 81 ? 3.750 11.310 -11.095 1.00 86.44 81 MET A O 1
ATOM 662 N N . MET A 1 82 ? 4.597 9.531 -10.018 1.00 84.69 82 MET A N 1
ATOM 663 C CA . MET A 1 82 ? 4.361 10.068 -8.677 1.00 84.69 82 MET A CA 1
ATOM 664 C C . MET A 1 82 ? 5.377 11.165 -8.349 1.00 84.69 82 MET A C 1
ATOM 666 O O . MET A 1 82 ? 6.571 11.040 -8.645 1.00 84.69 82 MET A O 1
ATOM 670 N N . SER A 1 83 ? 4.909 12.207 -7.672 1.00 83.94 83 SER A N 1
ATOM 671 C CA . SER A 1 83 ? 5.738 13.256 -7.086 1.00 83.94 83 SER A CA 1
ATOM 672 C C . SER A 1 83 ? 6.620 12.722 -5.950 1.00 83.94 83 SER A C 1
ATOM 674 O O . SER A 1 83 ? 6.353 11.681 -5.347 1.00 83.94 83 SER A O 1
ATOM 676 N N . GLY A 1 84 ? 7.672 13.471 -5.602 1.00 80.56 84 GLY A N 1
ATOM 677 C CA . GLY A 1 84 ? 8.547 13.110 -4.481 1.00 80.56 84 GLY A CA 1
ATOM 678 C C . GLY A 1 84 ? 7.802 13.002 -3.144 1.00 80.56 84 GLY A C 1
ATOM 679 O O . GLY A 1 84 ? 8.091 12.106 -2.357 1.00 80.56 84 GLY A O 1
ATOM 680 N N . LYS A 1 85 ? 6.791 13.855 -2.920 1.00 80.44 85 LYS A N 1
ATOM 681 C CA . LYS A 1 85 ? 5.941 13.811 -1.721 1.00 80.44 85 LYS A CA 1
ATOM 682 C C . LYS A 1 85 ? 5.127 12.518 -1.654 1.00 80.44 85 LYS A C 1
ATOM 684 O O . LYS A 1 85 ? 5.098 11.876 -0.618 1.00 80.44 85 LYS A O 1
ATOM 689 N N . GLU A 1 86 ? 4.536 12.113 -2.770 1.00 82.94 86 GLU A N 1
ATOM 690 C CA . GLU A 1 86 ? 3.741 10.883 -2.867 1.00 82.94 86 GLU A CA 1
ATOM 691 C C . GLU A 1 86 ? 4.596 9.617 -2.706 1.00 82.94 86 GLU A C 1
ATOM 693 O O . GLU A 1 86 ? 4.146 8.620 -2.145 1.00 82.94 86 GLU A O 1
ATOM 698 N N . ARG A 1 87 ? 5.855 9.637 -3.164 1.00 83.06 87 ARG A N 1
ATOM 699 C CA . ARG A 1 87 ? 6.802 8.543 -2.885 1.00 83.06 87 ARG A CA 1
ATOM 700 C C . ARG A 1 87 ? 7.251 8.514 -1.426 1.00 83.06 87 ARG A C 1
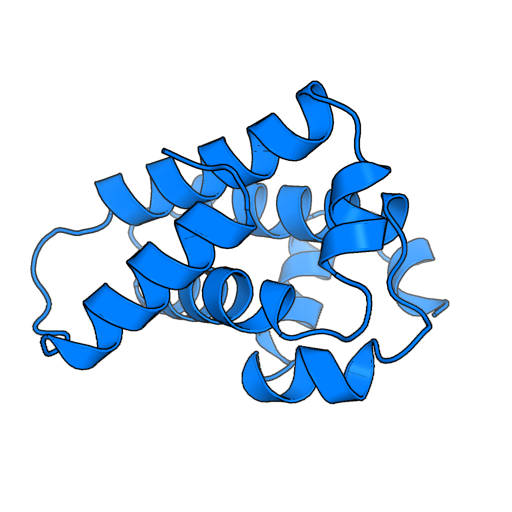ATOM 702 O O . ARG A 1 87 ? 7.532 7.434 -0.912 1.00 83.06 87 ARG A O 1
ATOM 709 N N . ALA A 1 88 ? 7.286 9.661 -0.747 1.00 86.12 88 ALA A N 1
ATOM 710 C CA . ALA A 1 88 ? 7.616 9.713 0.674 1.00 86.12 88 ALA A CA 1
ATOM 711 C C . ALA A 1 88 ? 6.597 8.943 1.533 1.00 86.12 88 ALA A C 1
ATOM 713 O O . ALA A 1 88 ? 6.974 8.383 2.559 1.00 86.12 88 ALA A O 1
ATOM 714 N N . ASP A 1 89 ? 5.340 8.824 1.097 1.00 86.00 89 ASP A N 1
ATOM 715 C CA . ASP A 1 89 ? 4.359 7.977 1.783 1.00 86.00 89 ASP A CA 1
ATOM 716 C C . ASP A 1 89 ? 4.695 6.486 1.676 1.00 86.00 89 ASP A C 1
ATOM 718 O O . ASP A 1 89 ? 4.527 5.754 2.650 1.00 86.00 89 ASP A O 1
ATOM 722 N N . ALA A 1 90 ? 5.250 6.029 0.547 1.00 87.56 90 ALA A N 1
ATOM 723 C CA . ALA A 1 90 ? 5.745 4.655 0.431 1.00 87.56 90 ALA A CA 1
ATOM 724 C C . ALA A 1 90 ? 6.908 4.390 1.399 1.00 87.56 90 ALA A C 1
ATOM 726 O O . ALA A 1 90 ? 6.928 3.347 2.057 1.00 87.56 90 ALA A O 1
ATOM 727 N N . GLN A 1 91 ? 7.830 5.349 1.539 1.00 87.75 91 GLN A N 1
ATOM 728 C CA . GLN A 1 91 ? 8.904 5.274 2.532 1.00 87.75 91 GLN A CA 1
ATOM 729 C C . GLN A 1 91 ? 8.337 5.218 3.954 1.00 87.75 91 GLN A C 1
ATOM 731 O O . GLN A 1 91 ? 8.704 4.333 4.721 1.00 87.75 91 GLN A O 1
ATOM 736 N N . ALA A 1 92 ? 7.389 6.096 4.290 1.00 90.00 92 ALA A N 1
ATOM 737 C CA . ALA A 1 92 ? 6.772 6.130 5.613 1.00 90.00 92 ALA A CA 1
ATOM 738 C C . ALA A 1 92 ? 6.098 4.794 5.974 1.00 90.00 92 ALA A C 1
ATOM 740 O O . ALA A 1 92 ? 6.225 4.324 7.105 1.00 90.00 92 ALA A O 1
ATOM 741 N N . VAL A 1 93 ? 5.425 4.145 5.017 1.00 90.69 93 VAL A N 1
ATOM 742 C CA . VAL A 1 93 ? 4.852 2.804 5.218 1.00 90.69 93 VAL A CA 1
ATOM 743 C C . VAL A 1 93 ? 5.952 1.776 5.491 1.00 90.69 93 VAL A C 1
ATOM 745 O O . VAL A 1 93 ? 5.842 1.012 6.449 1.00 90.69 93 VAL A O 1
ATOM 748 N N . TRP A 1 94 ? 7.032 1.758 4.703 1.00 89.06 94 TRP A N 1
ATOM 749 C CA . TRP A 1 94 ? 8.157 0.843 4.931 1.00 89.06 94 TRP A CA 1
ATOM 750 C C . TRP A 1 94 ? 8.856 1.066 6.276 1.00 89.06 94 TRP A C 1
ATOM 752 O O . TRP A 1 94 ? 9.246 0.090 6.925 1.00 89.06 94 TRP A O 1
ATOM 762 N N . ASP A 1 95 ? 8.976 2.315 6.715 1.00 88.94 95 ASP A N 1
ATOM 763 C CA . ASP A 1 95 ? 9.550 2.674 8.010 1.00 88.94 95 ASP A CA 1
ATOM 764 C C . ASP A 1 95 ? 8.662 2.191 9.162 1.00 88.94 95 ASP A C 1
ATOM 766 O O . ASP A 1 95 ? 9.162 1.620 10.133 1.00 88.94 95 ASP A O 1
ATOM 770 N N . LEU A 1 96 ? 7.341 2.366 9.051 1.00 86.50 96 LEU A N 1
ATOM 771 C CA . LEU A 1 96 ? 6.378 1.846 10.026 1.00 86.50 96 LEU A CA 1
ATOM 772 C C . LEU A 1 96 ? 6.441 0.313 10.101 1.00 86.50 96 LEU A C 1
ATOM 774 O O . LEU A 1 96 ? 6.520 -0.239 11.197 1.00 86.50 96 LEU A O 1
ATOM 778 N N . LEU A 1 97 ? 6.507 -0.371 8.954 1.00 85.12 97 LEU A N 1
ATOM 779 C CA . LEU A 1 97 ? 6.659 -1.830 8.891 1.00 85.12 97 LEU A CA 1
ATOM 780 C C . LEU A 1 97 ? 7.986 -2.318 9.491 1.00 85.12 97 LEU A C 1
ATOM 782 O O . LEU A 1 97 ? 8.020 -3.379 10.115 1.00 85.12 97 LEU A O 1
ATOM 786 N N . GLY A 1 98 ? 9.071 -1.561 9.298 1.00 74.69 98 GLY A N 1
ATOM 787 C CA . GLY A 1 98 ? 10.391 -1.866 9.855 1.00 74.69 98 G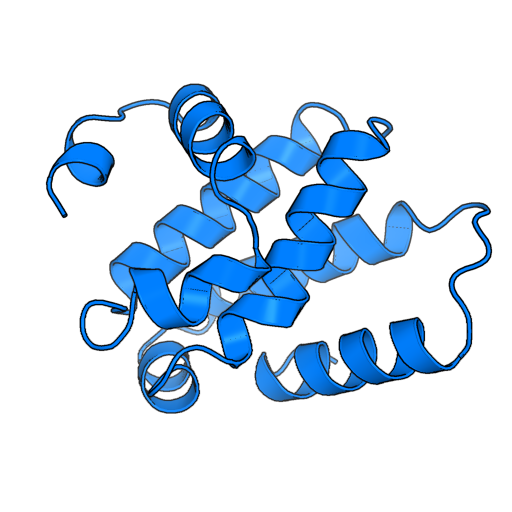LY A CA 1
ATOM 788 C C . GLY A 1 98 ? 10.453 -1.682 11.372 1.00 74.69 98 GLY A C 1
ATOM 789 O O . GLY A 1 98 ? 11.088 -2.476 12.058 1.00 74.69 98 GLY A O 1
ATOM 790 N N . ARG A 1 99 ? 9.746 -0.685 11.917 1.00 64.88 99 ARG A N 1
ATOM 791 C CA . ARG A 1 99 ? 9.652 -0.450 13.371 1.00 64.88 99 ARG A CA 1
ATOM 792 C C . ARG A 1 99 ? 8.785 -1.482 14.091 1.00 64.88 99 ARG A C 1
ATOM 794 O O . ARG A 1 99 ? 9.034 -1.756 15.260 1.00 64.88 99 ARG A O 1
ATOM 801 N N . SER A 1 100 ? 7.800 -2.064 13.410 1.00 56.69 100 SER A N 1
ATOM 802 C CA . SER A 1 100 ? 6.974 -3.149 13.957 1.00 56.69 100 SER A CA 1
ATOM 803 C C . SER A 1 100 ? 7.660 -4.523 13.920 1.00 56.69 100 SER A C 1
ATOM 805 O O . SER A 1 100 ? 7.083 -5.502 14.391 1.00 56.69 100 SER A O 1
ATOM 807 N N . HIS A 1 101 ? 8.889 -4.618 13.394 1.00 49.66 101 HIS A N 1
ATOM 808 C CA . HIS A 1 101 ? 9.690 -5.842 13.381 1.00 49.66 101 HIS A CA 1
ATOM 809 C C . HIS A 1 101 ? 10.318 -6.103 14.762 1.00 49.66 101 HIS A C 1
ATOM 811 O O . HIS A 1 101 ? 11.518 -5.951 14.975 1.00 49.66 101 HIS A O 1
ATOM 817 N N . GLY A 1 102 ? 9.468 -6.475 15.717 1.00 46.34 102 GLY A N 1
ATOM 818 C CA . GLY A 1 102 ? 9.850 -7.137 16.955 1.00 46.34 102 GLY A CA 1
ATOM 819 C C . GLY A 1 102 ? 9.335 -8.572 16.923 1.00 46.34 102 GLY A C 1
ATOM 820 O O . GLY A 1 102 ? 8.145 -8.794 17.125 1.00 46.34 102 GLY A O 1
ATOM 821 N N . ASP A 1 103 ? 10.251 -9.511 16.687 1.00 45.88 103 ASP A N 1
ATOM 822 C CA . ASP A 1 103 ? 10.099 -10.952 16.923 1.00 45.88 103 ASP A CA 1
ATOM 823 C C . ASP A 1 103 ? 9.108 -11.704 16.006 1.00 45.88 103 ASP A C 1
ATOM 825 O O . ASP A 1 103 ? 7.895 -11.745 16.220 1.00 45.88 103 ASP A O 1
ATOM 829 N N . GLY A 1 104 ? 9.640 -12.341 14.959 1.00 41.38 104 GLY A N 1
ATOM 830 C CA . GLY A 1 104 ? 8.853 -13.228 14.106 1.00 41.38 104 GLY A CA 1
ATOM 831 C C . GLY A 1 104 ? 9.634 -13.729 12.902 1.00 41.38 104 GLY A C 1
ATOM 832 O O . GLY A 1 104 ? 9.661 -13.085 11.862 1.00 41.38 104 GLY A O 1
ATOM 833 N N . VAL A 1 105 ? 10.271 -14.883 13.079 1.00 48.34 105 VAL A N 1
ATOM 834 C CA . VAL A 1 105 ? 10.831 -15.796 12.070 1.00 48.34 105 VAL A CA 1
ATOM 835 C C . VAL A 1 105 ? 10.153 -15.743 10.683 1.00 48.34 105 VAL A C 1
ATOM 837 O O . VAL A 1 105 ? 9.272 -16.536 10.371 1.00 48.34 105 VAL A O 1
ATOM 840 N N . GLU A 1 106 ? 10.614 -14.867 9.792 1.00 46.62 106 GLU A N 1
ATOM 841 C CA . GLU A 1 106 ? 10.360 -14.987 8.352 1.00 46.62 106 GLU A CA 1
ATOM 842 C C . GLU A 1 106 ? 11.692 -15.287 7.669 1.00 46.62 106 GLU A C 1
ATOM 844 O O . GLU A 1 106 ? 12.615 -14.473 7.672 1.00 46.62 106 GLU A O 1
ATOM 849 N N . GLY A 1 107 ? 11.810 -16.513 7.150 1.00 54.44 107 GLY A N 1
ATOM 850 C CA . GLY A 1 107 ? 13.043 -17.046 6.580 1.00 54.44 107 GLY A CA 1
ATOM 851 C C . GLY A 1 107 ? 13.670 -16.128 5.531 1.00 54.44 107 GLY A C 1
ATOM 852 O O . GLY A 1 107 ? 12.999 -15.315 4.901 1.00 54.44 107 GLY A O 1
ATOM 853 N N . GLU A 1 108 ? 14.970 -16.301 5.310 1.00 53.84 108 GLU A N 1
ATOM 854 C CA . GLU A 1 108 ? 15.846 -15.502 4.436 1.00 53.84 108 GLU A CA 1
ATOM 855 C C . GLU A 1 108 ? 15.234 -15.121 3.064 1.00 53.84 108 GLU A C 1
ATOM 857 O O . GLU A 1 108 ? 15.521 -14.064 2.500 1.00 53.84 108 GLU A O 1
ATOM 862 N N . MET A 1 109 ? 14.326 -15.951 2.542 1.00 54.31 109 MET A N 1
ATOM 863 C CA . MET A 1 109 ? 13.587 -15.724 1.299 1.00 54.31 109 MET A CA 1
ATOM 864 C C . MET A 1 109 ? 12.505 -14.627 1.383 1.00 54.31 109 MET A C 1
ATOM 866 O O . MET A 1 109 ? 12.233 -13.974 0.376 1.00 54.31 109 MET A O 1
ATOM 870 N N . GLY A 1 110 ? 11.874 -14.424 2.543 1.00 63.34 110 GLY A N 1
ATOM 871 C CA . GLY A 1 110 ? 10.927 -13.333 2.799 1.00 63.34 110 GLY A CA 1
ATOM 872 C C . GLY A 1 110 ? 11.640 -11.985 2.821 1.00 63.34 110 GLY A C 1
ATOM 873 O O . GLY A 1 110 ? 11.273 -11.083 2.071 1.00 63.34 110 GLY A O 1
ATOM 874 N N . LYS A 1 111 ? 12.755 -11.912 3.553 1.00 68.31 111 LYS A N 1
ATOM 875 C CA . LYS A 1 111 ? 13.596 -10.713 3.647 1.00 68.31 111 LYS A CA 1
ATOM 876 C C . LYS A 1 111 ? 14.128 -10.259 2.282 1.00 68.31 111 LYS A C 1
ATOM 878 O O . LYS A 1 111 ? 13.938 -9.111 1.901 1.00 68.31 111 LYS A O 1
ATOM 883 N N . ARG A 1 112 ? 14.645 -11.185 1.459 1.00 71.50 112 ARG A N 1
ATOM 884 C CA . ARG A 1 112 ? 15.081 -10.876 0.078 1.00 71.50 112 ARG A CA 1
ATOM 885 C C . ARG A 1 112 ? 13.969 -10.292 -0.800 1.00 71.50 112 ARG A C 1
ATOM 887 O O . ARG A 1 112 ? 14.242 -9.449 -1.651 1.00 71.50 112 ARG A O 1
ATOM 894 N N . LYS A 1 113 ? 12.721 -10.745 -0.627 1.00 75.69 113 LYS A N 1
ATOM 895 C CA . LYS A 1 113 ? 11.571 -10.200 -1.369 1.00 75.69 113 LYS A CA 1
ATOM 896 C C . LYS A 1 113 ? 11.227 -8.787 -0.905 1.00 75.69 113 LYS A C 1
ATOM 898 O O . LYS A 1 113 ? 10.875 -7.964 -1.744 1.00 75.69 113 LYS A O 1
ATOM 903 N N . GLU A 1 114 ? 11.339 -8.508 0.390 1.00 81.50 114 GLU A N 1
ATOM 904 C CA . GLU A 1 114 ? 11.138 -7.167 0.944 1.00 81.50 114 GLU A CA 1
ATOM 905 C C . GLU A 1 114 ? 12.230 -6.199 0.489 1.00 81.50 114 GLU A C 1
ATOM 907 O O . GLU A 1 114 ? 11.898 -5.135 -0.022 1.00 81.50 114 GLU A O 1
ATOM 912 N N . ASP A 1 115 ? 13.504 -6.585 0.580 1.00 80.06 115 ASP A N 1
ATOM 913 C CA . ASP A 1 115 ? 14.637 -5.770 0.123 1.00 80.06 115 ASP A CA 1
ATOM 914 C C . ASP A 1 115 ? 14.542 -5.459 -1.378 1.00 80.06 115 ASP A C 1
ATOM 916 O O . ASP A 1 115 ? 14.638 -4.303 -1.796 1.00 80.06 115 ASP A O 1
ATOM 920 N N . GLY A 1 116 ? 14.259 -6.478 -2.200 1.00 80.56 116 GLY A N 1
ATOM 921 C CA . GLY A 1 116 ? 14.035 -6.286 -3.633 1.00 80.56 116 GLY A CA 1
ATOM 922 C C . GLY A 1 116 ? 12.845 -5.368 -3.914 1.00 80.56 116 GLY A C 1
ATOM 923 O O . GLY A 1 116 ? 12.906 -4.516 -4.797 1.00 80.56 116 GLY A O 1
ATOM 924 N N . SER A 1 117 ? 11.772 -5.487 -3.129 1.00 83.25 117 SER A N 1
ATOM 925 C CA . SER A 1 117 ? 10.617 -4.604 -3.250 1.00 83.25 117 SER A CA 1
ATOM 926 C C . SER A 1 117 ? 10.949 -3.163 -2.864 1.00 83.25 117 SER A C 1
ATOM 928 O O . SER A 1 117 ? 10.568 -2.257 -3.600 1.00 83.25 117 SER A O 1
ATOM 930 N N . ARG A 1 118 ? 11.645 -2.938 -1.743 1.00 82.25 118 ARG A N 1
ATOM 931 C CA . ARG A 1 118 ? 12.077 -1.610 -1.272 1.00 82.25 118 ARG A CA 1
ATOM 932 C C . ARG A 1 118 ? 12.913 -0.894 -2.328 1.00 82.25 118 ARG A C 1
ATOM 934 O O . ARG A 1 118 ? 12.615 0.250 -2.659 1.00 82.25 118 ARG A O 1
ATOM 941 N N . SER A 1 119 ? 13.845 -1.612 -2.955 1.00 83.44 119 SER A N 1
ATOM 942 C CA . SER A 1 119 ? 14.643 -1.084 -4.064 1.00 83.44 119 SER A CA 1
ATOM 943 C C . SER A 1 119 ? 13.781 -0.637 -5.255 1.00 83.44 119 SER A C 1
ATOM 945 O O . SER A 1 119 ? 13.993 0.454 -5.777 1.00 83.44 119 SER A O 1
ATOM 947 N N . ILE A 1 120 ? 12.753 -1.405 -5.646 1.00 83.81 120 ILE A N 1
ATOM 948 C CA . ILE A 1 120 ? 11.844 -1.019 -6.749 1.00 83.81 120 ILE A CA 1
ATOM 949 C C . ILE A 1 120 ? 10.985 0.205 -6.386 1.00 83.81 120 ILE A C 1
ATOM 951 O O . ILE A 1 120 ? 10.642 1.005 -7.258 1.00 83.81 120 ILE A O 1
ATOM 955 N N . TRP A 1 121 ? 10.651 0.374 -5.105 1.00 83.44 121 TRP A N 1
ATOM 956 C CA . TRP A 1 121 ? 9.994 1.583 -4.599 1.00 83.44 121 TRP A CA 1
ATOM 957 C C . TRP A 1 121 ? 10.921 2.811 -4.580 1.00 83.44 121 TRP A C 1
ATOM 959 O O . TRP A 1 121 ? 10.427 3.933 -4.481 1.00 83.44 121 TRP A O 1
ATOM 969 N N . GLY A 1 122 ? 12.239 2.619 -4.704 1.00 79.50 122 GLY A N 1
ATOM 970 C CA . GLY A 1 122 ? 13.233 3.669 -4.481 1.00 79.50 122 GLY A CA 1
ATOM 971 C C . GLY A 1 122 ? 13.401 4.020 -3.000 1.00 79.50 122 GLY A C 1
ATOM 972 O O . GLY A 1 122 ? 13.856 5.117 -2.686 1.00 79.50 122 GLY A O 1
ATOM 973 N N . CYS A 1 123 ? 13.004 3.109 -2.109 1.00 77.12 123 CYS A N 1
ATOM 974 C CA . CYS A 1 123 ? 13.132 3.238 -0.665 1.00 77.12 123 CYS A CA 1
ATOM 975 C C . CYS A 1 123 ? 14.439 2.579 -0.216 1.00 77.12 123 CYS A C 1
ATOM 977 O O . CYS A 1 123 ? 14.638 1.387 -0.463 1.00 77.12 123 CYS A O 1
ATOM 979 N N . HIS A 1 124 ? 15.308 3.348 0.437 1.00 60.78 124 HIS A N 1
ATOM 980 C CA . HIS A 1 124 ? 16.591 2.900 0.981 1.00 60.78 124 HIS A CA 1
ATOM 981 C C . HIS A 1 124 ? 16.660 3.173 2.480 1.00 60.78 124 HIS A C 1
ATOM 983 O O . HIS A 1 124 ? 16.142 4.229 2.905 1.00 60.78 124 HIS A O 1
#

Organism: NCBI:txid1077348

Sequence (124 aa):
MRIWNELTTEGERWDVLRQIPATRLPALFKTSLNASLLVVILHSLRAALEADRKDRERISIVRAYMVNLPRVPRFTTVSLMMSGKERADAQAVWDLLGRSHGDGVEGEMGKRKEDGSRSIWGCH

Secondary structure (DSSP, 8-state):
--HHHH--SHHHHHHHHHHS-GGGHHHHHTT---HHHHHHHHHHHHHHHHH-SS-HHHHHHHHHHHHHGGGSTTHHHHHHHS-HHHHHHHHHHHHHHHHT-SS----HHHHHHHHHHHHHHT--

InterPro domains:
  IPR025986 RNA-polymerase II-associated protein 3-like, C-terminal domain [PF13877] (2-87)